Protein AF-B8AHZ8-F1 (afdb_monomer)

Mean predicted aligned error: 14.12 Å

Nearest PDB structures (foldseek):
  6a7k-assembly3_B  TM=8.124E-01  e=1.469E-02  Thermosynechococcus vestitus BP-1
  6a7k-assembly3_A  TM=7.805E-01  e=1.565E-02  Thermosynechococcus vestitus BP-1
  3c4s-assembly2_B  TM=8.711E-01  e=5.251E-02  Synechocystis sp. PCC 6803
  2jz2-assembly1_A  TM=8.393E-01  e=5.596E-02  Synechocystis sp. PCC 6803
  6th6-assembly1_BU  TM=7.493E-01  e=4.070E-02  Thermococcus kodakarensis KOD1

pLDDT: mean 76.16, std 13.43, range [39.31, 91.0]

Sequence (128 aa):
MKSLSVVGTLAMFLVGGGIVVHGIAPLHHAIEQFSSAQGSVVAAILPTLLNLVLGFIVGAIVVAAEAGMVFLVSDEVKPKKGGPRMIVTGYSSGMVECRWHDGYSIKREAFREDELQPGDGQHKRDKA

Foldseek 3Di:
DVVVVVVVVLVQLLVQLVVVQVVDVVSVVVLVVVLVVDDPVCSVVVVSVNSSVSSVVVVVVVCVVQCPFPQPWAWWKAFPVGDDIWTFRTDDDQKTWTWDDPPPDIDTDIDGPVRIDTDPVVVPPVPD

Organism: Oryza sativa subsp. indica (NCBI:txid39946)

Radius of gyration: 24.13 Å; Cα contacts (8 Å, |Δi|>4): 153; chains: 1; bounding box: 56×33×62 Å

Secondary structure (DSSP, 8-state):
-HHHHHHHHHHHHHHHHHHHHHH-HHHHHHHHHHHTTS-HHHHHHHHHHHHHHHHHHHHHHHHHHHT--------EEEETT----EEEEEEETTEEEEEEE-SSSEEEEEEEGGGEEE-GGGGGTTT-

Solvent-accessible surface area (backbone atoms only — not comparable to full-atom values): 7242 Å² total; per-residue (Å²): 118,68,66,62,54,54,51,51,55,52,49,53,24,30,56,52,10,44,53,56,45,68,74,34,68,74,55,48,54,58,51,49,60,63,33,71,78,48,58,75,70,54,44,66,47,50,60,56,54,49,20,27,53,52,14,42,53,52,50,51,50,51,46,56,64,72,52,59,59,57,88,75,57,79,48,48,30,27,45,71,88,66,61,73,70,24,36,36,70,34,55,54,96,68,33,32,33,28,37,34,71,81,86,87,50,80,46,77,50,75,41,49,55,87,52,46,38,82,37,86,73,64,77,65,69,84,74,115

InterPro domains:
  IPR008526 Inner membrane protein YedI [PF05661] (1-64)
  IPR008526 Inner membrane protein YedI [PTHR30503] (1-68)
  IPR019226 Protein of unknown function DUF2158 [PF09926] (75-116)

Structure (mmCIF, N/CA/C/O backbone):
data_AF-B8AHZ8-F1
#
_entry.id   AF-B8AHZ8-F1
#
loop_
_atom_site.group_PDB
_atom_site.id
_atom_site.type_symbol
_atom_site.label_atom_id
_atom_site.label_alt_id
_atom_site.label_comp_id
_atom_site.label_asym_id
_atom_site.label_entity_id
_atom_site.label_seq_id
_atom_site.pdbx_PDB_ins_code
_atom_site.Cartn_x
_atom_site.Cartn_y
_atom_site.Cartn_z
_atom_site.occupancy
_atom_site.B_iso_or_equiv
_atom_site.auth_seq_id
_atom_site.auth_comp_id
_atom_site.auth_asym_id
_atom_site.auth_atom_id
_atom_site.pdbx_PDB_model_num
ATOM 1 N N . MET A 1 1 ? 18.468 12.236 6.003 1.00 58.78 1 MET A N 1
ATOM 2 C CA . MET A 1 1 ? 17.648 11.103 6.498 1.00 58.78 1 MET A CA 1
ATOM 3 C C . MET A 1 1 ? 16.462 10.770 5.587 1.00 58.78 1 MET A C 1
ATOM 5 O O . MET A 1 1 ? 16.213 9.597 5.365 1.00 58.78 1 MET A O 1
ATOM 9 N N . LYS A 1 2 ? 15.757 11.757 5.011 1.00 77.56 2 LYS A N 1
ATOM 10 C CA . LYS A 1 2 ? 14.555 11.535 4.176 1.00 77.56 2 LYS A CA 1
ATOM 11 C C . LYS A 1 2 ? 14.827 10.769 2.869 1.00 77.56 2 LYS A C 1
ATOM 13 O O . LYS A 1 2 ? 14.070 9.879 2.510 1.00 77.56 2 LYS A O 1
ATOM 18 N N . SER A 1 3 ? 15.936 11.069 2.195 1.00 86.12 3 SER A N 1
ATOM 19 C CA . SER A 1 3 ? 16.319 10.448 0.920 1.00 86.12 3 SER A CA 1
ATOM 20 C C . SER A 1 3 ? 16.559 8.940 1.031 1.00 86.12 3 SER A C 1
ATOM 22 O O . SER A 1 3 ? 16.122 8.196 0.161 1.00 86.12 3 SER A O 1
ATOM 24 N N . LEU A 1 4 ? 17.171 8.471 2.123 1.00 88.56 4 LEU A N 1
ATOM 25 C CA . LEU A 1 4 ? 17.418 7.040 2.328 1.00 88.56 4 LEU A CA 1
ATOM 26 C C . LEU A 1 4 ? 16.113 6.252 2.532 1.00 88.56 4 LEU A C 1
ATOM 28 O O . LEU A 1 4 ? 15.990 5.132 2.048 1.00 88.56 4 LEU A O 1
ATOM 32 N N . SER A 1 5 ? 15.119 6.862 3.187 1.00 87.81 5 SER A N 1
ATOM 33 C CA . SER A 1 5 ? 13.790 6.265 3.355 1.00 87.81 5 SER A CA 1
ATOM 34 C C . SER A 1 5 ? 13.052 6.140 2.020 1.00 87.81 5 SER A C 1
ATOM 36 O O . SER A 1 5 ? 12.511 5.079 1.734 1.00 87.81 5 SER A O 1
ATOM 38 N N . VAL A 1 6 ? 13.095 7.174 1.170 1.00 89.00 6 VAL A N 1
ATOM 39 C CA . VAL A 1 6 ? 12.470 7.130 -0.165 1.00 89.00 6 VAL A CA 1
ATOM 40 C C . VAL A 1 6 ? 13.121 6.064 -1.048 1.00 89.00 6 VAL A C 1
ATOM 42 O O . VAL A 1 6 ? 12.419 5.286 -1.687 1.00 89.00 6 VAL A O 1
ATOM 45 N N . VAL A 1 7 ? 14.455 5.982 -1.050 1.00 91.00 7 VAL A N 1
ATOM 46 C CA . VAL A 1 7 ? 15.187 4.959 -1.814 1.00 91.00 7 VAL A CA 1
ATOM 47 C C . VAL A 1 7 ? 14.851 3.550 -1.318 1.00 91.00 7 VAL A C 1
ATOM 49 O O . VAL A 1 7 ? 14.616 2.666 -2.137 1.00 91.00 7 VAL A O 1
ATOM 52 N N . GLY A 1 8 ? 14.758 3.345 0.000 1.00 88.62 8 GLY A N 1
ATOM 53 C CA . GLY A 1 8 ? 14.341 2.065 0.579 1.00 88.62 8 GLY A CA 1
ATOM 54 C C . GLY A 1 8 ? 12.936 1.644 0.139 1.00 88.62 8 GLY A C 1
ATOM 55 O O . GLY A 1 8 ? 12.731 0.495 -0.247 1.00 88.62 8 GLY A O 1
ATOM 56 N N . THR A 1 9 ? 11.987 2.583 0.108 1.00 88.50 9 THR A N 1
ATOM 57 C CA . THR A 1 9 ? 10.625 2.325 -0.378 1.00 88.50 9 THR A CA 1
ATOM 58 C C . THR A 1 9 ? 10.612 1.945 -1.861 1.00 88.50 9 THR A C 1
ATOM 60 O O . THR A 1 9 ? 9.975 0.963 -2.236 1.00 88.50 9 THR A O 1
ATOM 63 N N . LEU A 1 10 ? 11.352 2.667 -2.710 1.00 88.06 10 LEU A N 1
ATOM 64 C CA . LEU A 1 10 ? 11.458 2.342 -4.139 1.00 88.06 10 LEU A CA 1
ATOM 65 C C . LEU A 1 10 ? 12.092 0.963 -4.372 1.00 88.06 10 LEU A C 1
ATOM 67 O O . LEU A 1 10 ? 11.636 0.215 -5.235 1.00 88.06 10 LEU A O 1
ATOM 71 N N . ALA A 1 11 ? 13.104 0.601 -3.578 1.00 89.12 11 ALA A N 1
ATOM 72 C CA . ALA A 1 11 ? 13.752 -0.704 -3.660 1.00 89.12 11 ALA A CA 1
ATOM 73 C C . ALA A 1 11 ? 12.789 -1.855 -3.323 1.00 89.12 11 ALA A C 1
ATOM 75 O O . ALA A 1 11 ? 12.787 -2.864 -4.024 1.00 89.12 11 ALA A O 1
ATOM 76 N N . MET A 1 12 ? 11.929 -1.696 -2.309 1.00 90.25 12 MET A N 1
ATOM 77 C CA . MET A 1 12 ? 10.909 -2.696 -1.959 1.00 90.25 12 MET A CA 1
ATOM 78 C C . MET A 1 12 ? 9.934 -2.953 -3.121 1.00 90.25 12 MET A C 1
ATOM 80 O O . MET A 1 12 ? 9.659 -4.110 -3.440 1.00 90.25 12 MET A O 1
ATOM 84 N N . PHE A 1 13 ? 9.465 -1.900 -3.803 1.00 88.88 13 PHE A N 1
ATOM 85 C CA . PHE A 1 13 ? 8.582 -2.042 -4.971 1.00 88.88 13 PHE A CA 1
ATOM 86 C C . PHE A 1 13 ? 9.285 -2.670 -6.174 1.00 88.88 13 PHE A C 1
ATOM 88 O O . PHE A 1 13 ? 8.688 -3.491 -6.865 1.00 88.88 13 PHE A O 1
ATOM 95 N N . LEU A 1 14 ? 10.554 -2.330 -6.411 1.00 87.94 14 LEU A N 1
ATOM 96 C CA . LEU A 1 14 ? 11.339 -2.906 -7.504 1.00 87.94 14 LEU A CA 1
ATOM 97 C C . LEU A 1 14 ? 11.598 -4.406 -7.292 1.00 87.94 14 LEU A C 1
ATOM 99 O O . LEU A 1 14 ? 11.432 -5.190 -8.226 1.00 87.94 14 LEU A O 1
ATOM 103 N N . VAL A 1 15 ? 11.943 -4.817 -6.066 1.00 88.00 15 VAL A N 1
ATOM 104 C CA . VAL A 1 15 ? 12.133 -6.234 -5.704 1.00 88.00 15 VAL A CA 1
ATOM 105 C C . VAL A 1 15 ? 10.810 -7.001 -5.790 1.00 88.00 15 VAL A C 1
ATOM 107 O O . VAL A 1 15 ? 10.760 -8.056 -6.418 1.00 88.00 15 VAL A O 1
ATOM 110 N N . GLY A 1 16 ? 9.725 -6.456 -5.227 1.00 85.19 16 GLY A N 1
ATOM 111 C CA . GLY A 1 16 ? 8.396 -7.072 -5.295 1.00 85.19 16 GLY A CA 1
ATOM 112 C C . GLY A 1 16 ? 7.866 -7.198 -6.727 1.00 85.19 16 GLY A C 1
ATOM 113 O O . GLY A 1 16 ? 7.376 -8.255 -7.118 1.00 85.19 16 GLY A O 1
ATOM 114 N N . GLY A 1 17 ? 8.026 -6.154 -7.544 1.00 84.00 17 GLY A N 1
ATOM 115 C CA . GLY A 1 17 ? 7.627 -6.161 -8.950 1.00 84.00 17 GLY A CA 1
ATOM 116 C C . GLY A 1 17 ? 8.410 -7.164 -9.794 1.00 84.00 17 GLY A C 1
ATOM 117 O O . GLY A 1 17 ? 7.816 -7.863 -10.611 1.00 84.00 17 GLY A O 1
ATOM 118 N N . GLY A 1 18 ? 9.715 -7.318 -9.541 1.00 82.25 18 GLY A N 1
ATOM 119 C CA . GLY A 1 18 ? 10.532 -8.347 -10.187 1.00 82.25 18 GLY A CA 1
ATOM 120 C C . GLY A 1 18 ? 10.021 -9.767 -9.923 1.00 82.25 18 GLY A C 1
ATOM 121 O O . GLY A 1 18 ? 9.968 -10.570 -10.853 1.00 82.25 18 GLY A O 1
ATOM 122 N N . ILE A 1 19 ? 9.580 -10.059 -8.693 1.00 84.44 19 ILE A N 1
ATOM 123 C CA . ILE A 1 19 ? 8.992 -11.359 -8.325 1.00 84.44 19 ILE A CA 1
ATOM 124 C C . ILE A 1 19 ? 7.686 -11.606 -9.093 1.00 84.44 19 ILE A C 1
ATOM 126 O O . ILE A 1 19 ? 7.501 -12.683 -9.659 1.00 84.44 19 ILE A O 1
ATOM 130 N N . VAL A 1 20 ? 6.798 -10.608 -9.157 1.00 82.88 20 VAL A N 1
ATOM 131 C CA . VAL A 1 20 ? 5.507 -10.721 -9.862 1.00 82.88 20 VAL A CA 1
ATOM 132 C C . VAL A 1 20 ? 5.705 -10.955 -11.360 1.00 82.88 20 VAL A C 1
ATOM 134 O O . VAL A 1 20 ? 5.076 -11.842 -11.932 1.00 82.88 20 VAL A O 1
ATOM 137 N N . VAL A 1 21 ? 6.598 -10.192 -11.995 1.00 78.69 21 VAL A N 1
ATOM 138 C CA . VAL A 1 21 ? 6.857 -10.298 -13.438 1.00 78.69 21 VAL A CA 1
ATOM 139 C C . VAL A 1 21 ? 7.496 -11.643 -13.797 1.00 78.69 21 VAL A C 1
ATOM 141 O O . VAL A 1 21 ? 7.090 -12.254 -14.782 1.00 78.69 21 VAL A O 1
ATOM 144 N N . HIS A 1 22 ? 8.428 -12.156 -12.984 1.00 73.50 22 HIS A N 1
ATOM 145 C CA . HIS A 1 22 ? 9.019 -13.486 -13.207 1.00 73.50 22 HIS A CA 1
ATOM 146 C C . HIS A 1 22 ? 8.030 -14.632 -12.960 1.00 73.50 22 HIS A C 1
ATOM 148 O O . HIS A 1 22 ? 8.119 -15.666 -13.618 1.00 73.50 22 HIS A O 1
ATOM 154 N N . GLY A 1 23 ? 7.072 -14.464 -12.044 1.00 72.62 23 GLY A N 1
ATOM 155 C CA . GLY A 1 23 ? 6.024 -15.456 -11.795 1.00 72.62 23 GLY A CA 1
ATOM 156 C C . GLY A 1 23 ? 5.036 -15.628 -12.957 1.00 72.62 23 GLY A C 1
ATOM 157 O O . GLY A 1 23 ? 4.316 -16.624 -12.999 1.00 72.62 23 GLY A O 1
ATOM 158 N N . ILE A 1 24 ? 5.000 -14.687 -13.911 1.00 69.81 24 ILE A N 1
ATOM 159 C CA . ILE A 1 24 ? 4.054 -14.662 -15.033 1.00 69.81 24 ILE A CA 1
ATOM 160 C C . ILE A 1 24 ? 4.833 -14.747 -16.358 1.00 69.81 24 ILE A C 1
ATOM 162 O O . ILE A 1 24 ? 5.164 -13.736 -16.975 1.00 69.81 24 ILE A O 1
ATOM 166 N N . ALA A 1 25 ? 5.091 -15.972 -16.832 1.00 61.19 25 ALA A N 1
ATOM 167 C CA . ALA A 1 25 ? 5.861 -16.246 -18.057 1.00 61.19 25 ALA A CA 1
ATOM 168 C C . ALA A 1 25 ? 5.429 -15.450 -19.322 1.00 61.19 25 ALA A C 1
ATOM 170 O O . ALA A 1 25 ? 6.307 -15.003 -20.062 1.00 61.19 25 ALA A O 1
ATOM 171 N N . PRO A 1 26 ? 4.128 -15.184 -19.580 1.00 62.78 26 PRO A N 1
ATOM 172 C CA . PRO A 1 26 ? 3.711 -14.342 -20.708 1.00 62.78 26 PRO A CA 1
ATOM 173 C C . PRO A 1 26 ? 4.183 -12.880 -20.617 1.00 62.78 26 PRO A C 1
ATOM 175 O O . PRO A 1 26 ? 4.420 -12.248 -21.646 1.00 62.78 26 PRO A O 1
ATOM 178 N N . LEU A 1 27 ? 4.329 -12.334 -19.402 1.00 59.47 27 LEU A N 1
ATOM 179 C CA . LEU A 1 27 ? 4.749 -10.944 -19.189 1.00 59.47 27 LEU A CA 1
ATOM 180 C C . LEU A 1 27 ? 6.228 -10.749 -19.542 1.00 59.47 27 LEU A C 1
ATOM 182 O O . LEU A 1 27 ? 6.593 -9.737 -20.137 1.00 59.47 27 LEU A O 1
ATOM 186 N N . HIS A 1 28 ? 7.062 -11.737 -19.213 1.00 59.50 28 HIS A N 1
ATOM 187 C CA . HIS A 1 28 ? 8.498 -11.704 -19.483 1.00 59.50 28 HIS A CA 1
ATOM 188 C C . HIS A 1 28 ? 8.792 -11.608 -20.987 1.00 59.50 28 HIS A C 1
ATOM 190 O O . HIS A 1 28 ? 9.568 -10.756 -21.414 1.00 59.50 28 HIS A O 1
ATOM 196 N N . HIS A 1 29 ? 8.096 -12.403 -21.807 1.00 64.62 29 HIS A N 1
ATOM 197 C CA . HIS A 1 29 ? 8.276 -12.375 -23.260 1.00 64.62 29 HIS A CA 1
ATOM 198 C C . HIS A 1 29 ? 7.737 -11.101 -23.924 1.00 64.62 29 HIS A C 1
ATOM 200 O O . HIS A 1 29 ? 8.343 -10.619 -24.880 1.00 64.62 29 HIS A O 1
ATOM 206 N N . ALA A 1 30 ? 6.650 -10.511 -23.414 1.00 64.19 30 ALA A N 1
ATOM 207 C CA . ALA A 1 30 ? 6.154 -9.228 -23.919 1.00 64.19 30 ALA A CA 1
ATOM 208 C C . ALA A 1 30 ? 7.159 -8.086 -23.668 1.00 64.19 30 ALA A C 1
ATOM 210 O O . ALA A 1 30 ? 7.372 -7.241 -24.538 1.00 64.19 30 ALA A O 1
ATOM 211 N N . ILE A 1 31 ? 7.816 -8.090 -22.503 1.00 60.84 31 ILE A N 1
ATOM 212 C CA . ILE A 1 31 ? 8.835 -7.097 -22.138 1.00 60.84 31 ILE A CA 1
ATOM 213 C C . ILE A 1 31 ? 10.132 -7.323 -22.930 1.00 60.84 31 ILE A C 1
ATOM 215 O O . ILE A 1 31 ? 10.704 -6.357 -23.435 1.00 60.84 31 ILE A O 1
ATOM 219 N N . GLU A 1 32 ? 10.569 -8.574 -23.113 1.00 62.72 32 GLU A N 1
ATOM 220 C CA . GLU A 1 32 ? 11.731 -8.916 -23.950 1.00 62.72 32 GLU A CA 1
ATOM 221 C C . GLU A 1 32 ? 11.550 -8.482 -25.409 1.00 62.72 32 GLU A C 1
ATOM 223 O O . GLU A 1 32 ? 12.447 -7.859 -25.979 1.00 62.72 32 GLU A O 1
ATOM 228 N N . GLN A 1 33 ? 10.386 -8.748 -26.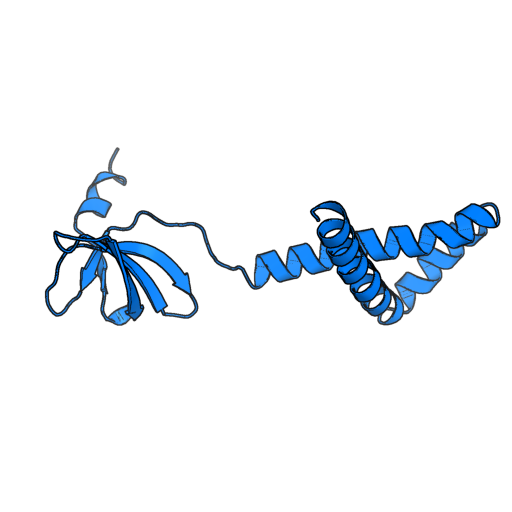014 1.00 65.06 33 GLN A N 1
ATOM 229 C CA . GLN A 1 33 ? 10.122 -8.355 -27.401 1.00 65.06 33 GLN A CA 1
ATOM 230 C C . GLN A 1 33 ? 10.122 -6.832 -27.570 1.00 65.06 33 GLN A C 1
ATOM 232 O O . GLN A 1 33 ? 10.720 -6.323 -28.518 1.00 65.06 33 GLN A O 1
ATOM 237 N N . PHE A 1 34 ? 9.542 -6.093 -26.620 1.00 63.88 34 PHE A N 1
ATOM 238 C CA . PHE A 1 34 ? 9.532 -4.629 -26.651 1.00 63.88 34 PHE A CA 1
ATOM 239 C C . PHE A 1 34 ? 10.926 -4.028 -26.409 1.00 63.88 34 PHE A C 1
ATOM 241 O O . PHE A 1 34 ? 11.298 -3.041 -27.040 1.00 63.88 34 PHE A O 1
ATOM 248 N N . SER A 1 35 ? 11.720 -4.649 -25.533 1.00 56.47 35 SER A N 1
ATOM 249 C CA . SER A 1 35 ? 13.080 -4.222 -25.192 1.00 56.47 35 SER A CA 1
ATOM 250 C C . SER A 1 35 ? 14.097 -4.518 -26.299 1.00 56.47 35 SER A C 1
ATOM 252 O O . SER A 1 35 ? 15.060 -3.771 -26.462 1.00 56.47 35 SER A O 1
ATOM 254 N N . SER A 1 36 ? 13.897 -5.587 -27.076 1.00 57.34 36 SER A N 1
ATOM 255 C CA . SER A 1 36 ? 14.809 -5.982 -28.162 1.00 57.34 36 SER A CA 1
ATOM 256 C C . SER A 1 36 ? 14.832 -4.999 -29.345 1.00 57.34 36 SER A C 1
ATOM 258 O O . SER A 1 36 ? 15.779 -4.990 -30.128 1.00 57.34 36 SER A O 1
ATOM 260 N N . ALA A 1 37 ? 13.827 -4.122 -29.443 1.00 59.75 37 ALA A N 1
ATOM 261 C CA . ALA A 1 37 ? 13.733 -3.065 -30.448 1.00 59.75 37 ALA A CA 1
ATOM 262 C C . ALA A 1 37 ? 14.517 -1.780 -30.089 1.00 59.75 37 ALA A C 1
ATOM 264 O O . ALA A 1 37 ? 14.465 -0.804 -30.838 1.00 59.75 37 ALA A O 1
ATOM 265 N N . GLN A 1 38 ? 15.211 -1.734 -28.944 1.00 59.50 38 GLN A N 1
ATOM 266 C CA . GLN A 1 38 ? 15.848 -0.525 -28.402 1.00 59.50 38 GLN A CA 1
ATOM 267 C C . GLN A 1 38 ? 17.347 -0.723 -28.124 1.00 59.50 38 GLN A C 1
ATOM 269 O O . GLN A 1 38 ? 17.830 -1.840 -27.961 1.00 59.50 38 GLN A O 1
ATOM 274 N N . GLY A 1 39 ? 18.107 0.379 -28.082 1.00 64.88 39 GLY A N 1
ATOM 275 C CA . GLY A 1 39 ? 19.558 0.351 -27.855 1.00 64.88 39 GLY A CA 1
ATOM 276 C C . GLY A 1 39 ? 19.957 -0.291 -26.517 1.00 64.88 39 GLY A C 1
ATOM 277 O O . GLY A 1 39 ? 19.204 -0.244 -25.546 1.00 64.88 39 GLY A O 1
ATOM 278 N N . SER A 1 40 ? 21.171 -0.848 -26.452 1.00 69.69 40 SER A N 1
ATOM 279 C CA . SER A 1 40 ? 21.681 -1.684 -25.344 1.00 69.69 40 SER A CA 1
ATOM 280 C C . SER A 1 40 ? 21.498 -1.103 -23.935 1.00 69.69 40 SER A C 1
ATOM 282 O O . SER A 1 40 ? 21.210 -1.840 -22.996 1.00 69.69 40 SER A O 1
ATOM 284 N N . VAL A 1 41 ? 21.626 0.216 -23.777 1.00 70.19 41 VAL A N 1
ATOM 285 C CA . VAL A 1 41 ? 21.432 0.904 -22.488 1.00 70.19 41 VAL A CA 1
ATOM 286 C C . VAL A 1 41 ? 19.954 0.965 -22.096 1.00 70.19 41 VAL A C 1
ATOM 288 O O . VAL A 1 41 ? 19.606 0.748 -20.937 1.00 70.19 41 VAL A O 1
ATOM 291 N N . VAL A 1 42 ? 19.069 1.220 -23.061 1.00 72.44 42 VAL A N 1
ATOM 292 C CA . VAL A 1 42 ? 17.618 1.253 -22.833 1.00 72.44 42 VAL A CA 1
ATOM 293 C C . VAL A 1 42 ? 17.117 -0.148 -22.493 1.00 72.44 42 VAL A C 1
ATOM 295 O O . VAL A 1 42 ? 16.345 -0.295 -21.552 1.00 72.44 42 VAL A O 1
ATOM 298 N N . ALA A 1 43 ? 17.639 -1.178 -23.161 1.00 67.00 43 ALA A N 1
ATOM 299 C CA . ALA A 1 43 ? 17.292 -2.567 -22.880 1.00 67.00 43 ALA A CA 1
ATOM 300 C C . ALA A 1 43 ? 17.693 -3.038 -21.466 1.00 67.00 43 ALA A C 1
ATOM 302 O O . ALA A 1 43 ? 17.051 -3.922 -20.907 1.00 67.00 43 ALA A O 1
ATOM 303 N N . ALA A 1 44 ? 18.716 -2.433 -20.853 1.00 72.12 44 ALA A N 1
ATOM 304 C CA . ALA A 1 44 ? 19.119 -2.748 -19.479 1.00 72.12 44 ALA A CA 1
ATOM 305 C C . ALA A 1 44 ? 18.259 -2.033 -18.418 1.00 72.12 44 ALA A C 1
ATOM 307 O O . ALA A 1 44 ? 18.026 -2.562 -17.330 1.00 72.12 44 ALA A O 1
ATOM 308 N N . ILE A 1 45 ? 17.783 -0.820 -18.718 1.00 78.44 45 ILE A N 1
ATOM 309 C CA . ILE A 1 45 ? 17.078 0.041 -17.754 1.00 78.44 45 ILE A CA 1
ATOM 310 C C . ILE A 1 45 ? 15.559 -0.141 -17.844 1.00 78.44 45 ILE A C 1
ATOM 312 O O . ILE A 1 45 ? 14.866 -0.108 -16.828 1.00 78.44 45 ILE A O 1
ATOM 316 N N . LEU A 1 46 ? 15.022 -0.376 -19.039 1.00 80.31 46 LEU A N 1
ATOM 317 C CA . LEU A 1 46 ? 13.584 -0.504 -19.250 1.00 80.31 46 LEU A CA 1
ATOM 318 C C . LEU A 1 46 ? 12.932 -1.607 -18.389 1.00 80.31 46 LEU A C 1
ATOM 320 O O . LEU A 1 46 ? 11.904 -1.318 -17.772 1.00 80.31 46 LEU A O 1
ATOM 324 N N . PRO A 1 47 ? 13.512 -2.816 -18.240 1.00 76.62 47 PRO A N 1
ATOM 325 C CA . PRO A 1 47 ? 12.907 -3.867 -17.422 1.00 76.62 47 PRO A CA 1
ATOM 326 C C . PRO A 1 47 ? 12.839 -3.485 -15.941 1.00 76.62 47 PRO A C 1
ATOM 328 O O . PRO A 1 47 ? 11.854 -3.773 -15.269 1.00 76.62 47 PRO A O 1
ATOM 331 N N . THR A 1 48 ? 13.859 -2.793 -15.420 1.00 82.38 48 THR A N 1
ATOM 332 C CA . THR A 1 48 ? 13.891 -2.381 -14.006 1.00 82.38 48 THR A CA 1
ATOM 333 C C . THR A 1 48 ? 12.855 -1.303 -13.700 1.00 82.38 48 THR A C 1
ATOM 335 O O . THR A 1 48 ? 12.184 -1.381 -12.670 1.00 82.38 48 THR A O 1
ATOM 338 N N . LEU A 1 49 ? 12.657 -0.348 -14.613 1.00 83.88 49 LEU A N 1
ATOM 339 C CA . LEU A 1 49 ? 11.595 0.654 -14.498 1.00 83.88 49 LEU A CA 1
ATOM 340 C C . LEU A 1 49 ? 10.201 0.029 -14.601 1.00 83.88 49 LEU A C 1
ATOM 342 O O . LEU A 1 49 ? 9.331 0.355 -13.797 1.00 83.88 49 LEU A O 1
ATOM 346 N N . LEU A 1 50 ? 9.990 -0.892 -15.544 1.00 81.62 50 LEU A N 1
ATOM 347 C CA . LEU A 1 50 ? 8.713 -1.595 -15.689 1.00 81.62 50 LEU A CA 1
ATOM 348 C C . LEU A 1 50 ? 8.384 -2.428 -14.448 1.00 81.62 50 LEU A C 1
ATOM 35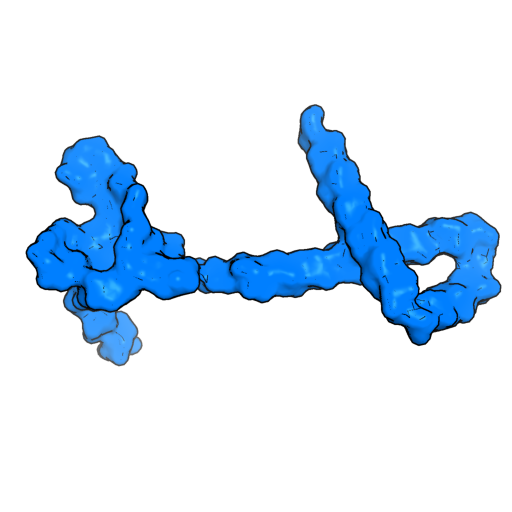0 O O . LEU A 1 50 ? 7.266 -2.336 -13.945 1.00 81.62 50 LEU A O 1
ATOM 354 N N . ASN A 1 51 ? 9.362 -3.158 -13.902 1.00 83.94 51 ASN A N 1
ATOM 355 C CA . ASN A 1 51 ? 9.209 -3.896 -12.647 1.00 83.94 51 ASN A CA 1
ATOM 356 C C . ASN A 1 51 ? 8.837 -2.965 -11.491 1.00 83.94 51 ASN A C 1
ATOM 358 O O . ASN A 1 51 ? 7.949 -3.289 -10.711 1.00 83.94 51 ASN A O 1
ATOM 362 N N . LEU A 1 52 ? 9.463 -1.791 -11.392 1.00 87.19 52 LEU A N 1
ATOM 363 C CA . LEU A 1 52 ? 9.133 -0.809 -10.360 1.00 87.19 52 LEU A CA 1
ATOM 364 C C . LEU A 1 52 ? 7.698 -0.288 -10.498 1.00 87.19 52 LEU A C 1
ATOM 366 O O . LEU A 1 52 ? 6.988 -0.207 -9.498 1.00 87.19 52 LEU A O 1
ATOM 370 N N . VAL A 1 53 ? 7.252 0.034 -11.715 1.00 88.44 53 VAL A N 1
ATOM 371 C CA . VAL A 1 53 ? 5.886 0.523 -11.967 1.00 88.44 53 VAL A CA 1
ATOM 372 C C . VAL A 1 53 ? 4.851 -0.567 -11.689 1.00 88.44 53 VAL A C 1
ATOM 374 O O . VAL A 1 53 ? 3.891 -0.318 -10.963 1.00 88.44 53 VAL A O 1
ATOM 377 N N . LEU A 1 54 ? 5.054 -1.785 -12.200 1.00 85.62 54 LEU A N 1
ATOM 378 C CA . LEU A 1 54 ? 4.174 -2.924 -11.922 1.00 85.62 54 LEU A CA 1
ATOM 379 C C . LEU A 1 54 ? 4.136 -3.255 -10.430 1.00 85.62 54 LEU A C 1
ATOM 381 O O . LEU A 1 54 ? 3.054 -3.399 -9.865 1.00 85.62 54 LEU A O 1
ATOM 385 N N . GLY A 1 55 ? 5.299 -3.329 -9.781 1.00 86.12 55 GLY A N 1
ATOM 386 C CA . GLY A 1 55 ? 5.409 -3.572 -8.346 1.00 86.12 55 GLY A CA 1
ATOM 387 C C . GLY A 1 55 ? 4.699 -2.501 -7.522 1.00 86.12 55 GLY A C 1
ATOM 388 O O . GLY A 1 55 ? 4.005 -2.832 -6.564 1.00 86.12 55 GLY A O 1
ATOM 389 N N . PHE A 1 56 ? 4.800 -1.231 -7.924 1.00 90.19 56 PHE A N 1
ATOM 390 C CA . PHE A 1 56 ? 4.075 -0.132 -7.291 1.00 90.19 56 PHE A CA 1
ATOM 391 C C . PHE A 1 56 ? 2.559 -0.254 -7.463 1.00 90.19 56 PHE A C 1
ATOM 393 O O . PHE A 1 56 ? 1.832 -0.106 -6.486 1.00 90.19 56 PHE A O 1
ATOM 400 N N . ILE A 1 57 ? 2.073 -0.567 -8.668 1.00 89.69 57 ILE A N 1
ATOM 401 C CA . ILE A 1 57 ? 0.637 -0.752 -8.935 1.00 89.69 57 ILE A CA 1
ATOM 402 C C . ILE A 1 57 ? 0.086 -1.916 -8.108 1.00 89.69 57 ILE A C 1
ATOM 404 O O . ILE A 1 57 ? -0.912 -1.755 -7.411 1.00 89.69 57 ILE A O 1
ATOM 408 N N . VAL A 1 58 ? 0.753 -3.073 -8.139 1.00 87.75 58 VAL A N 1
ATOM 409 C CA . VAL A 1 58 ? 0.345 -4.255 -7.368 1.00 87.75 58 VAL A CA 1
ATOM 410 C C . VAL A 1 58 ? 0.376 -3.956 -5.872 1.00 87.75 58 VAL A C 1
ATOM 412 O O . VAL A 1 58 ? -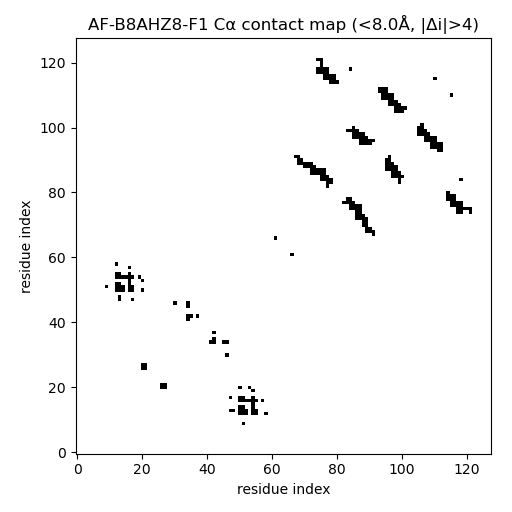0.595 -4.233 -5.175 1.00 87.75 58 VAL A O 1
ATOM 415 N N . GLY A 1 59 ? 1.449 -3.337 -5.378 1.00 84.94 59 GLY A N 1
ATOM 416 C CA . GLY A 1 59 ? 1.559 -2.956 -3.974 1.00 84.94 59 GLY A CA 1
ATOM 417 C C . GLY A 1 59 ? 0.487 -1.950 -3.549 1.00 84.94 59 GLY A C 1
ATOM 418 O O . GLY A 1 59 ? -0.088 -2.103 -2.477 1.00 84.94 59 GLY A O 1
ATOM 419 N N . ALA A 1 60 ? 0.152 -0.971 -4.393 1.00 85.75 60 ALA A N 1
ATOM 420 C CA . ALA A 1 60 ? -0.928 -0.023 -4.129 1.00 85.75 60 ALA A CA 1
ATOM 421 C C . ALA A 1 60 ? -2.301 -0.709 -4.083 1.00 85.75 60 ALA A C 1
ATOM 423 O O . ALA A 1 60 ? -3.104 -0.387 -3.213 1.00 85.75 60 ALA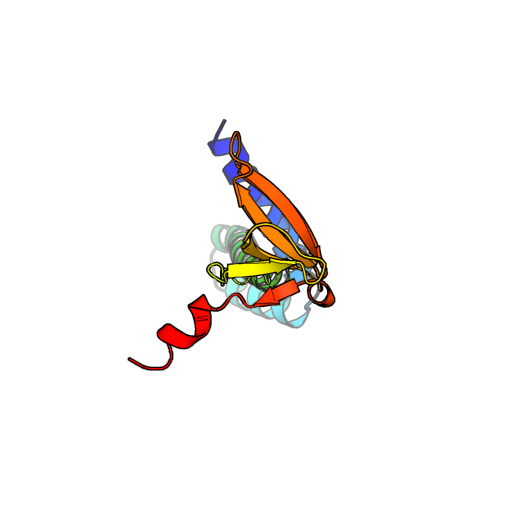 A O 1
ATOM 424 N N . I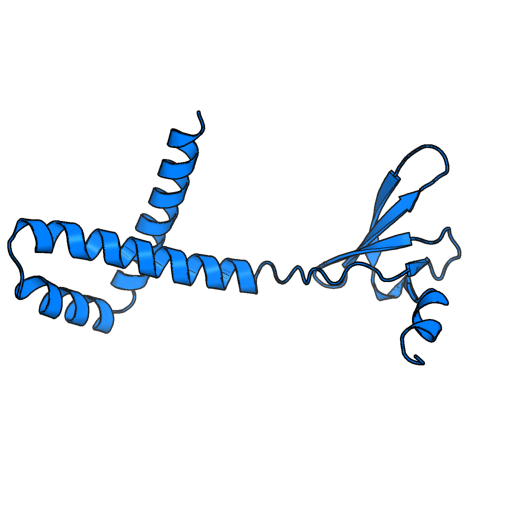LE A 1 61 ? -2.560 -1.674 -4.972 1.00 86.31 61 ILE A N 1
ATOM 425 C CA . ILE A 1 61 ? -3.800 -2.464 -4.967 1.00 86.31 61 ILE A CA 1
ATOM 426 C C . ILE A 1 61 ? -3.894 -3.313 -3.698 1.00 86.31 61 ILE A C 1
ATOM 428 O O . ILE A 1 61 ? -4.932 -3.302 -3.046 1.00 86.31 61 ILE A O 1
ATOM 432 N N . VAL A 1 62 ? -2.820 -4.015 -3.322 1.00 85.69 62 VAL A N 1
ATOM 433 C CA . VAL A 1 62 ? -2.783 -4.826 -2.094 1.00 85.69 62 VAL A CA 1
ATOM 434 C C . VAL A 1 62 ? -2.992 -3.948 -0.868 1.00 85.69 62 VAL A C 1
ATOM 436 O O . VAL A 1 62 ? -3.803 -4.288 -0.018 1.00 85.69 62 VAL A O 1
ATOM 439 N N . VAL A 1 63 ? -2.329 -2.791 -0.794 1.00 81.81 63 VAL A N 1
ATOM 440 C CA . VAL A 1 63 ? -2.553 -1.834 0.294 1.00 81.81 63 VAL A CA 1
ATOM 441 C C . VAL A 1 63 ? -3.987 -1.326 0.279 1.00 81.81 63 VAL A C 1
ATOM 443 O O . VAL A 1 63 ? -4.583 -1.273 1.335 1.00 81.81 63 VAL A O 1
ATOM 446 N N . ALA A 1 64 ? -4.578 -0.987 -0.864 1.00 78.25 64 ALA A N 1
ATOM 447 C CA . ALA A 1 64 ? -5.976 -0.557 -0.908 1.00 78.25 64 ALA A CA 1
ATOM 448 C C . ALA A 1 64 ? -6.958 -1.672 -0.496 1.00 78.25 64 ALA A C 1
ATOM 450 O O . ALA A 1 64 ? -7.985 -1.383 0.112 1.00 78.25 64 ALA A O 1
ATOM 451 N N . ALA A 1 65 ? -6.646 -2.932 -0.810 1.00 77.94 65 ALA A N 1
ATOM 452 C CA . ALA A 1 65 ? -7.460 -4.091 -0.454 1.00 77.94 65 ALA A CA 1
ATOM 453 C C . ALA A 1 65 ? -7.339 -4.460 1.037 1.00 77.94 65 ALA A C 1
ATOM 455 O O . ALA A 1 65 ? -8.352 -4.669 1.698 1.00 77.94 65 ALA A O 1
ATOM 456 N N . GLU A 1 66 ? -6.116 -4.512 1.571 1.00 66.38 66 GLU A N 1
ATOM 457 C CA . GLU A 1 66 ? -5.820 -4.834 2.977 1.00 66.38 66 GLU A CA 1
ATOM 458 C C . GLU A 1 66 ? -6.112 -3.656 3.904 1.00 66.38 66 GLU A C 1
ATOM 460 O O . GLU A 1 66 ? -6.740 -3.799 4.952 1.00 66.38 66 GLU A O 1
ATOM 465 N N . ALA A 1 67 ? -5.733 -2.447 3.493 1.00 62.75 67 ALA A N 1
ATOM 466 C CA . ALA A 1 67 ? -6.163 -1.215 4.132 1.00 62.75 67 ALA A CA 1
ATOM 467 C C . ALA A 1 67 ? -7.590 -0.863 3.706 1.00 62.75 67 ALA A C 1
ATOM 469 O O . ALA A 1 67 ? -7.882 0.312 3.497 1.00 62.75 67 ALA A O 1
ATOM 470 N N . GLY A 1 68 ? -8.507 -1.839 3.727 1.00 51.59 68 GLY A N 1
ATOM 471 C CA . GLY A 1 68 ? -9.9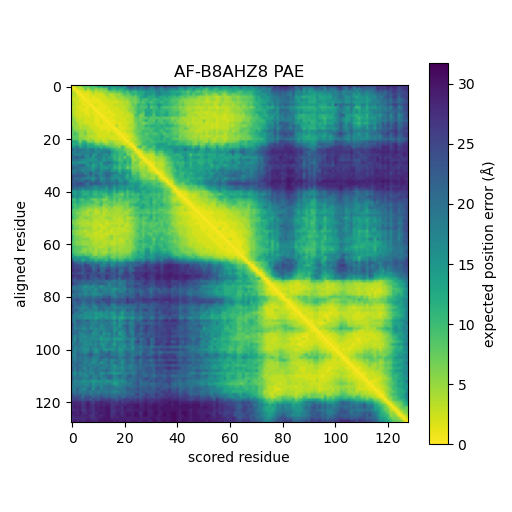61 -1.663 3.828 1.00 51.59 68 GLY A CA 1
ATOM 472 C C . GLY A 1 68 ? -10.405 -0.840 5.053 1.00 51.59 68 GLY A C 1
ATOM 473 O O . GLY A 1 68 ? -11.510 -0.989 5.561 1.00 51.59 68 GLY A O 1
ATOM 474 N N . MET A 1 69 ? -9.545 0.053 5.535 1.00 52.44 69 MET A N 1
ATOM 475 C CA . MET A 1 69 ? -9.792 1.181 6.399 1.00 52.44 69 MET A CA 1
ATOM 476 C C . MET A 1 69 ? -10.539 2.233 5.586 1.00 52.44 69 MET A C 1
ATOM 478 O O . MET A 1 69 ? -10.039 3.284 5.181 1.00 52.44 69 MET A O 1
ATOM 482 N N . VAL A 1 70 ? -11.790 1.883 5.331 1.00 49.94 70 VAL A N 1
ATOM 483 C CA . VAL A 1 70 ? -12.861 2.799 5.015 1.00 49.94 70 VAL A CA 1
ATOM 484 C C . VAL A 1 70 ? -12.780 3.946 6.030 1.00 49.94 70 VAL A C 1
ATOM 486 O O . VAL A 1 70 ? -13.107 3.790 7.204 1.00 49.94 70 VAL A O 1
ATOM 489 N N . PHE A 1 71 ? -12.312 5.108 5.576 1.00 44.88 71 PHE A N 1
ATOM 490 C CA . PHE A 1 71 ? -12.382 6.396 6.273 1.00 44.88 71 PHE A CA 1
ATOM 491 C C . PHE A 1 71 ? -13.856 6.868 6.387 1.00 44.88 71 PHE A C 1
ATOM 493 O O . PHE A 1 71 ? -14.179 8.013 6.087 1.00 44.88 71 PHE A O 1
ATOM 500 N N . LEU A 1 72 ? -14.791 6.000 6.789 1.00 51.34 72 LEU A N 1
ATOM 501 C CA . LEU A 1 72 ? -16.141 6.400 7.195 1.00 51.34 72 LEU A CA 1
ATOM 502 C C . LEU A 1 72 ? -16.133 6.539 8.712 1.00 51.34 72 LEU A C 1
ATOM 504 O O . LEU A 1 72 ? -16.373 5.601 9.463 1.00 51.34 72 LEU A O 1
ATOM 508 N N . VAL A 1 73 ? -15.754 7.735 9.145 1.00 53.47 73 VAL A N 1
ATOM 509 C CA . VAL A 1 73 ? -15.548 8.095 10.546 1.00 53.47 73 VAL A CA 1
ATOM 510 C C . VAL A 1 73 ? -16.326 9.369 10.817 1.00 53.47 73 VAL A C 1
ATOM 512 O O . VAL A 1 73 ? -15.842 10.472 10.567 1.00 53.47 73 VAL A O 1
ATOM 515 N N . SER A 1 74 ? -17.574 9.214 11.257 1.00 58.62 74 SER A N 1
ATOM 516 C CA . SER A 1 74 ? -18.365 10.217 11.997 1.00 58.62 74 SER A CA 1
ATOM 517 C C . SER A 1 74 ? -19.674 9.616 12.523 1.00 58.62 74 SER A C 1
ATOM 519 O O . SER A 1 74 ? -20.694 10.299 12.578 1.00 58.62 74 SER A O 1
ATOM 521 N N . ASP A 1 75 ? -19.657 8.343 12.915 1.00 68.69 75 ASP A N 1
ATOM 522 C CA . ASP A 1 75 ? -20.798 7.754 13.608 1.00 68.69 75 ASP A CA 1
ATOM 523 C C . ASP A 1 75 ? -20.612 7.908 15.113 1.00 68.69 75 ASP A C 1
ATOM 525 O O . ASP A 1 75 ? -19.594 7.509 15.683 1.00 68.69 75 ASP A O 1
ATOM 529 N N . GLU A 1 76 ? -21.596 8.532 15.760 1.00 78.81 76 GLU A N 1
ATOM 530 C CA . GLU A 1 76 ? -21.733 8.468 17.209 1.00 78.81 76 GLU A CA 1
ATOM 531 C C . GLU A 1 76 ? -22.275 7.088 17.573 1.00 78.81 76 GLU A C 1
ATOM 533 O O . GLU A 1 76 ? -23.337 6.684 17.103 1.00 78.81 76 GLU A O 1
ATOM 538 N N . VAL A 1 77 ? -21.580 6.386 18.457 1.00 83.06 77 VAL A N 1
ATOM 539 C CA . VAL A 1 77 ? -22.008 5.109 19.025 1.00 83.06 77 VAL A CA 1
ATOM 540 C C . VAL A 1 77 ? -22.028 5.196 20.545 1.00 83.06 77 VAL A C 1
ATOM 542 O O . VAL A 1 77 ? -21.310 5.983 21.169 1.00 83.06 77 VAL A O 1
ATOM 545 N N . LYS A 1 78 ? -22.882 4.388 21.168 1.00 85.38 78 LYS A N 1
ATOM 546 C CA . LYS A 1 78 ? -22.930 4.198 22.620 1.00 85.38 78 LYS A CA 1
ATOM 547 C C . LYS A 1 78 ? -22.745 2.714 22.944 1.00 85.38 78 LYS A C 1
ATOM 549 O O . LYS A 1 78 ? -23.222 1.878 22.179 1.00 85.38 78 LYS A O 1
ATOM 554 N N . PRO A 1 79 ? -22.132 2.357 24.081 1.00 84.81 79 PRO A N 1
ATOM 555 C CA . PRO A 1 79 ? -22.150 0.979 24.564 1.00 84.81 79 PRO A CA 1
ATOM 556 C C . PRO A 1 79 ? -23.573 0.561 24.960 1.00 84.81 79 PRO A C 1
ATOM 558 O O . PRO A 1 79 ? -24.258 1.303 25.669 1.00 84.81 79 PRO A O 1
ATOM 561 N N . LYS A 1 80 ? -24.007 -0.651 24.588 1.00 85.38 80 LYS A N 1
ATOM 562 C CA . LYS A 1 80 ? -25.316 -1.209 24.994 1.00 85.38 80 LYS A CA 1
ATOM 563 C C . LYS A 1 80 ? -25.463 -1.369 26.509 1.00 85.38 80 LYS A C 1
ATOM 565 O O . LYS A 1 80 ? -26.565 -1.274 27.038 1.00 85.38 80 LYS A O 1
ATOM 570 N N . LYS A 1 81 ? -24.350 -1.577 27.219 1.00 82.81 81 LYS A N 1
ATOM 571 C CA . LYS A 1 81 ? -24.306 -1.694 28.690 1.00 82.81 81 LYS A CA 1
ATOM 572 C C . LYS A 1 81 ? -24.408 -0.343 29.417 1.00 82.81 81 LYS A C 1
ATOM 574 O O . LYS A 1 81 ? -24.353 -0.315 30.641 1.00 82.81 81 LYS A O 1
ATOM 579 N N . GLY A 1 82 ? -24.580 0.755 28.678 1.00 77.62 82 GLY A N 1
ATOM 580 C CA . GLY A 1 82 ? -24.578 2.110 29.214 1.00 77.62 82 GLY A CA 1
ATOM 581 C C . GLY A 1 82 ? -23.157 2.651 29.350 1.00 77.62 82 GLY A C 1
ATOM 582 O O . GLY A 1 82 ? -22.286 2.029 29.948 1.00 77.62 82 GLY A O 1
ATOM 583 N N . GLY A 1 83 ? -22.917 3.823 28.770 1.00 82.19 83 GLY A N 1
ATOM 584 C CA . GLY A 1 83 ? -21.626 4.497 28.822 1.00 82.19 83 GLY A CA 1
ATOM 585 C C . GLY A 1 83 ? -21.644 5.818 28.052 1.00 82.19 83 GLY A C 1
ATOM 586 O O . GLY A 1 83 ? -22.638 6.126 27.380 1.00 82.19 83 GLY A O 1
ATOM 587 N N . PRO A 1 84 ? -20.580 6.627 28.173 1.00 83.75 84 PRO A N 1
ATOM 588 C CA . PRO A 1 84 ? -20.462 7.863 27.412 1.00 83.75 84 PRO A CA 1
ATOM 589 C C . PRO A 1 84 ? -20.505 7.641 25.892 1.00 83.75 84 PRO A C 1
ATOM 591 O O . PRO A 1 84 ? -20.250 6.551 25.379 1.00 83.75 84 PRO A O 1
ATOM 594 N N . ARG A 1 85 ? -20.880 8.698 25.165 1.00 84.56 85 ARG A N 1
ATOM 595 C CA . ARG A 1 85 ? -20.939 8.693 23.698 1.00 84.56 85 ARG A CA 1
ATOM 596 C C . ARG A 1 85 ? -19.532 8.663 23.122 1.00 84.56 85 ARG A C 1
ATOM 598 O O . ARG A 1 85 ? -18.662 9.394 23.593 1.00 84.56 85 ARG A O 1
ATOM 605 N N . MET A 1 86 ? -19.335 7.855 22.092 1.00 87.69 86 MET A N 1
ATOM 606 C CA . MET A 1 86 ? -18.045 7.672 21.443 1.00 87.69 86 MET A CA 1
ATOM 607 C C . MET A 1 86 ? -18.178 7.917 19.947 1.00 87.69 86 MET A C 1
ATOM 609 O O . MET A 1 86 ? -19.224 7.652 19.365 1.00 87.69 86 MET A O 1
ATOM 613 N N . ILE A 1 87 ? -17.121 8.432 19.331 1.00 87.62 87 ILE A N 1
ATOM 614 C CA . ILE A 1 87 ? -17.046 8.637 17.886 1.00 87.62 87 ILE A CA 1
ATOM 615 C C . ILE A 1 87 ? -16.269 7.469 17.300 1.00 87.62 87 ILE A C 1
ATOM 617 O O . ILE A 1 87 ? -15.144 7.191 17.728 1.00 87.62 87 ILE A O 1
ATOM 621 N N . VAL A 1 88 ? -16.853 6.802 16.313 1.00 85.69 88 VAL A N 1
ATOM 622 C CA . VAL A 1 88 ? -16.170 5.738 15.585 1.00 85.69 88 VAL A CA 1
ATOM 623 C C . VAL A 1 88 ? -15.090 6.341 14.705 1.00 85.69 88 VAL A C 1
ATOM 625 O O . VAL A 1 88 ? -15.379 7.169 13.850 1.00 85.69 88 VAL A O 1
ATOM 628 N N . THR A 1 89 ? -13.851 5.909 14.925 1.00 83.69 89 THR A N 1
ATOM 629 C CA . THR A 1 89 ? -12.638 6.322 14.207 1.00 83.69 89 THR A CA 1
ATOM 630 C C . THR A 1 89 ? -12.057 5.259 13.281 1.00 83.69 89 THR A C 1
ATOM 632 O O . THR A 1 89 ? -11.115 5.556 12.552 1.00 83.69 89 THR A O 1
ATOM 635 N N . GLY A 1 90 ? -12.624 4.056 13.268 1.00 79.38 90 GLY A N 1
ATOM 636 C CA . GLY A 1 90 ? -12.270 3.023 12.306 1.00 79.38 90 GLY A CA 1
ATOM 637 C C . GLY A 1 90 ? -13.051 1.737 12.540 1.00 79.38 90 GLY A C 1
ATOM 638 O O . GLY A 1 90 ? -13.445 1.445 13.667 1.00 79.38 90 GLY A O 1
ATOM 639 N N . TYR A 1 91 ? -13.241 0.970 11.472 1.00 79.56 91 TYR A N 1
ATOM 640 C CA . TYR A 1 91 ? -13.768 -0.391 11.509 1.00 79.56 91 TYR A CA 1
ATOM 641 C C . TYR A 1 91 ? -12.672 -1.345 11.036 1.00 79.56 91 TYR A C 1
ATOM 643 O O . TYR A 1 91 ? -12.003 -1.080 10.038 1.00 79.56 91 TYR A O 1
ATOM 651 N N . SER A 1 92 ? -12.467 -2.442 11.757 1.00 75.38 92 SER A N 1
ATOM 652 C CA . SER A 1 92 ? -11.492 -3.471 11.407 1.00 75.38 92 SER A CA 1
ATOM 653 C C . SER A 1 92 ? -11.986 -4.836 11.865 1.00 75.38 92 SER A C 1
ATOM 655 O O . SER A 1 92 ? -12.047 -5.105 13.060 1.00 75.38 92 SER A O 1
ATOM 657 N N . SER A 1 93 ? -12.344 -5.703 10.912 1.00 73.94 93 SER A N 1
ATOM 658 C CA . SER A 1 93 ? -12.653 -7.123 11.154 1.00 73.94 93 SER A CA 1
ATOM 659 C C . SER A 1 93 ? -13.605 -7.378 12.346 1.00 73.94 93 SER A C 1
ATOM 661 O O . SER A 1 93 ? -13.303 -8.148 13.257 1.00 73.94 93 SER A O 1
ATOM 663 N N . GLY A 1 94 ? -14.748 -6.679 12.384 1.00 77.81 94 GLY A N 1
ATOM 664 C CA . GLY A 1 94 ? -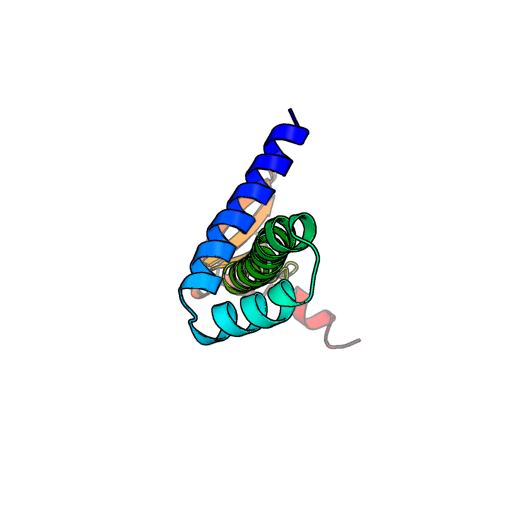15.748 -6.792 13.462 1.00 77.81 94 GLY A CA 1
ATOM 665 C C . GLY A 1 94 ? -15.415 -6.035 14.759 1.00 77.81 94 GLY A C 1
ATOM 666 O O . GLY A 1 94 ? -16.169 -6.114 15.732 1.00 77.81 94 GLY A O 1
ATOM 667 N N . MET A 1 95 ? -14.305 -5.295 14.780 1.00 82.81 95 MET A N 1
ATOM 668 C CA . MET A 1 95 ? -13.924 -4.367 15.845 1.00 82.81 95 MET A CA 1
ATOM 669 C C . MET A 1 95 ? -14.103 -2.921 15.379 1.00 82.81 95 MET A C 1
ATOM 671 O O . MET A 1 95 ? -13.761 -2.560 14.253 1.00 82.81 95 MET A O 1
ATOM 675 N N . VAL A 1 96 ? -14.587 -2.078 16.279 1.00 86.19 96 VAL A N 1
ATOM 676 C CA . VAL A 1 96 ? -14.876 -0.664 16.066 1.00 86.19 96 VAL A CA 1
ATOM 677 C C . VAL A 1 96 ? -13.973 0.156 16.974 1.00 86.19 96 VAL A C 1
ATOM 679 O O . VAL A 1 96 ? -14.104 0.138 18.200 1.00 86.19 96 VAL A O 1
ATOM 682 N N . GLU A 1 97 ? -13.038 0.888 16.380 1.00 86.38 97 GLU A N 1
ATOM 683 C CA . GLU A 1 97 ? -12.135 1.764 17.112 1.00 86.38 97 GLU A CA 1
ATOM 684 C C . GLU A 1 97 ? -12.852 3.065 17.457 1.00 86.38 97 GLU A C 1
ATOM 686 O O . GLU A 1 97 ? -13.139 3.892 16.594 1.00 86.38 97 GLU A O 1
ATOM 691 N N . CYS A 1 98 ? -13.122 3.268 18.737 1.00 87.75 98 CYS A N 1
ATOM 692 C CA . CYS A 1 98 ? -13.861 4.401 19.255 1.00 87.75 98 CYS A CA 1
ATOM 693 C C . CYS A 1 98 ? -12.919 5.403 19.930 1.00 87.75 98 CYS A C 1
ATOM 695 O O . CYS A 1 98 ? -11.975 5.035 20.635 1.00 87.75 98 CYS A O 1
ATOM 697 N N . ARG A 1 99 ? -13.194 6.698 19.753 1.00 88.44 99 ARG A N 1
ATOM 698 C CA . ARG A 1 99 ? -12.599 7.766 20.561 1.00 88.44 99 ARG A CA 1
ATOM 699 C C . ARG A 1 99 ? -13.665 8.523 21.328 1.00 88.44 99 ARG A C 1
ATOM 701 O O . ARG A 1 99 ? -14.722 8.850 20.795 1.00 88.44 99 ARG A O 1
ATOM 708 N N . TRP A 1 100 ? -13.349 8.853 22.570 1.00 89.12 100 TRP A N 1
ATOM 709 C CA . TRP A 1 100 ? -14.228 9.616 23.448 1.00 89.12 100 TRP A CA 1
ATOM 710 C C . TRP A 1 100 ? -13.428 10.414 24.468 1.00 89.12 100 TRP A C 1
ATOM 712 O O . TRP A 1 100 ? -12.244 10.156 24.690 1.00 89.12 100 TRP A O 1
ATOM 722 N N . HIS A 1 101 ? -14.071 11.417 25.054 1.00 87.00 101 HIS A N 1
ATOM 723 C CA . HIS A 1 101 ? -13.467 12.273 26.064 1.00 87.00 101 HIS A CA 1
ATOM 724 C C . HIS A 1 101 ? -14.025 11.905 27.439 1.00 87.00 101 HIS A C 1
ATOM 726 O O . HIS A 1 101 ? -15.239 11.933 27.635 1.00 87.00 101 HIS A O 1
ATOM 732 N N . ASP A 1 102 ? -13.145 11.586 28.388 1.00 85.31 102 ASP A N 1
ATOM 733 C CA . ASP A 1 102 ? -13.525 11.189 29.753 1.00 85.31 102 ASP A CA 1
ATOM 734 C C . ASP A 1 102 ? -13.662 12.377 30.726 1.00 85.31 102 ASP A C 1
ATOM 736 O O . ASP A 1 102 ? -14.064 12.199 31.873 1.00 85.31 102 ASP A O 1
ATOM 740 N N . GLY A 1 103 ? -13.351 13.595 30.270 1.00 84.31 103 GLY A N 1
ATOM 741 C CA . GLY A 1 103 ? -13.305 14.808 31.093 1.00 84.31 103 GLY A CA 1
ATOM 742 C C . GLY A 1 103 ? -11.886 15.323 31.347 1.00 84.31 103 GLY A C 1
ATOM 743 O O . GLY A 1 103 ? -11.729 16.494 31.678 1.00 84.31 103 GLY A O 1
ATOM 744 N N . TYR A 1 104 ? -10.865 14.491 31.129 1.00 88.06 104 TYR A N 1
ATOM 745 C CA . TYR A 1 104 ? -9.454 14.830 31.320 1.00 88.06 104 TYR A CA 1
ATOM 746 C C . TYR A 1 104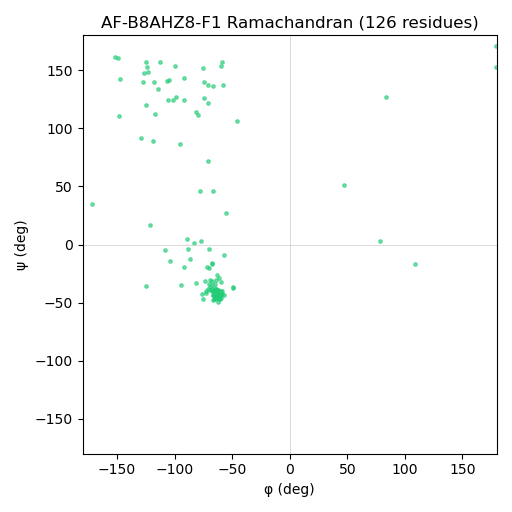 ? -8.612 14.591 30.056 1.00 88.06 104 TYR A C 1
ATOM 748 O O . TYR A 1 104 ? -7.685 15.348 29.772 1.00 88.06 104 TYR A O 1
ATOM 756 N N . SER A 1 105 ? -8.920 13.543 29.284 1.00 87.00 105 SER A N 1
ATOM 757 C CA . SER A 1 105 ? -8.157 13.129 28.106 1.00 87.00 105 SER A CA 1
ATOM 758 C C . SER A 1 105 ? -9.024 12.464 27.031 1.00 87.00 105 SER A C 1
ATOM 760 O O . SER A 1 105 ? -10.128 11.979 27.286 1.00 87.00 105 SER A O 1
ATOM 762 N N . ILE A 1 106 ? -8.506 12.423 25.799 1.00 88.19 106 ILE A N 1
ATOM 763 C CA . ILE A 1 106 ? -9.095 11.630 24.716 1.00 88.19 106 ILE A CA 1
ATOM 764 C C . ILE A 1 106 ? -8.632 10.184 24.874 1.00 88.19 106 ILE A C 1
ATOM 766 O O . ILE A 1 106 ? -7.451 9.872 24.712 1.00 88.19 106 ILE A O 1
ATOM 770 N N . LYS A 1 107 ? -9.575 9.295 25.159 1.00 88.62 107 LYS A N 1
ATOM 771 C CA . LYS A 1 107 ? -9.359 7.851 25.232 1.00 88.62 107 LYS A CA 1
ATOM 772 C C . LYS A 1 107 ? -9.646 7.224 23.868 1.00 88.62 107 LYS A C 1
ATOM 774 O O . LYS A 1 107 ? -10.549 7.661 23.152 1.00 88.62 107 LYS A O 1
ATOM 779 N N . ARG A 1 108 ? -8.859 6.210 23.511 1.00 88.44 108 ARG A N 1
ATOM 780 C CA . ARG A 1 108 ? -8.980 5.436 22.271 1.00 88.44 108 ARG A CA 1
ATOM 781 C C . ARG A 1 108 ? -9.092 3.966 22.645 1.00 88.44 108 ARG A C 1
ATOM 783 O O . ARG A 1 108 ? -8.190 3.448 23.297 1.00 88.44 108 ARG A O 1
ATOM 790 N N . GLU A 1 109 ? -10.194 3.336 22.270 1.00 87.50 109 GLU A N 1
ATOM 791 C CA . GLU A 1 109 ? -10.519 1.978 22.698 1.00 87.50 109 GLU A CA 1
ATOM 792 C C . GLU A 1 109 ? -11.299 1.252 21.602 1.00 87.50 109 GLU A C 1
ATOM 794 O O . GLU A 1 109 ? -12.094 1.865 20.892 1.00 87.50 109 GLU A O 1
ATOM 799 N N . ALA A 1 110 ? -11.031 -0.040 21.423 1.00 87.62 110 ALA A N 1
ATOM 800 C CA . ALA A 1 110 ? -11.679 -0.852 20.403 1.00 87.62 110 ALA A CA 1
ATOM 801 C C . ALA A 1 110 ? -12.778 -1.698 21.045 1.00 87.62 110 ALA A C 1
ATOM 803 O O . ALA A 1 110 ? -12.515 -2.464 21.969 1.00 87.62 110 ALA A O 1
ATOM 804 N N . PHE A 1 111 ? -13.995 -1.569 20.530 1.00 87.25 111 PHE A N 1
ATOM 805 C CA . PHE A 1 111 ? -15.156 -2.328 20.980 1.00 87.25 111 PHE A CA 1
ATOM 806 C C . PHE A 1 111 ? -15.613 -3.274 19.889 1.00 87.25 111 PHE A C 1
ATOM 808 O O . PHE A 1 111 ? -15.354 -3.056 18.710 1.00 87.25 111 PHE A O 1
ATOM 815 N N . ARG A 1 112 ? -16.324 -4.322 20.276 1.00 86.00 112 ARG A N 1
ATOM 816 C CA . ARG A 1 112 ? -16.971 -5.201 19.314 1.00 86.00 112 ARG A CA 1
ATOM 817 C C . ARG A 1 112 ? -18.207 -4.520 18.734 1.00 86.00 112 ARG A C 1
ATOM 819 O O . ARG A 1 112 ? -18.944 -3.849 19.457 1.00 86.00 112 ARG A O 1
ATOM 826 N N . GLU A 1 113 ? -18.431 -4.680 17.435 1.00 83.44 113 GLU A N 1
ATOM 827 C CA . GLU A 1 113 ? -19.539 -4.013 16.739 1.00 83.44 113 GLU A CA 1
ATOM 828 C C . GLU A 1 113 ? -20.913 -4.399 17.323 1.00 83.44 113 GLU A C 1
ATOM 830 O O . GLU A 1 113 ? -21.808 -3.563 17.433 1.00 83.44 113 GLU A O 1
ATOM 835 N N . ASP A 1 114 ? -21.058 -5.633 17.815 1.00 86.88 114 ASP A N 1
ATOM 836 C CA . ASP A 1 114 ? -22.276 -6.141 18.451 1.00 86.88 114 ASP A CA 1
ATOM 837 C C . ASP A 1 114 ? -22.552 -5.554 19.849 1.00 86.88 114 ASP A C 1
ATOM 839 O O . ASP A 1 114 ? -23.701 -5.572 20.310 1.00 86.88 114 ASP A O 1
ATOM 843 N N . GLU A 1 115 ? -21.540 -4.986 20.511 1.00 86.31 115 GLU A N 1
ATOM 844 C CA . GLU A 1 115 ? -21.664 -4.340 21.826 1.00 86.31 115 GLU A CA 1
ATOM 845 C C . GLU A 1 115 ? -22.082 -2.865 21.738 1.00 86.31 115 GLU A C 1
ATOM 847 O O . GLU A 1 115 ? -22.466 -2.261 22.749 1.00 86.31 115 GLU A O 1
ATOM 852 N N . LEU A 1 116 ? -22.039 -2.287 20.539 1.00 85.69 116 LEU A N 1
ATOM 853 C CA . LEU A 1 116 ? -22.351 -0.890 20.283 1.00 85.69 116 LEU A CA 1
ATOM 854 C C . LEU A 1 116 ? -23.774 -0.721 19.739 1.00 85.69 116 LEU A C 1
ATOM 856 O O . LEU A 1 116 ? -24.362 -1.615 19.131 1.00 85.69 116 LEU A O 1
ATOM 860 N N . GLN A 1 117 ? -24.347 0.452 19.988 1.00 85.69 117 GLN A N 1
ATOM 861 C CA . GLN A 1 117 ? -25.600 0.899 19.389 1.00 85.69 117 GLN A CA 1
ATOM 862 C C . GLN A 1 117 ? -25.409 2.287 18.758 1.00 85.69 117 GLN A C 1
ATOM 864 O O . GLN A 1 117 ? -24.733 3.129 19.365 1.00 85.69 117 GLN A O 1
ATOM 869 N N . PRO A 1 118 ? -25.996 2.554 17.577 1.00 81.25 118 PRO A N 1
ATOM 870 C CA . PRO A 1 118 ? -25.947 3.874 16.956 1.00 81.25 118 PRO A CA 1
ATOM 871 C C . PRO A 1 118 ? -26.535 4.946 17.882 1.00 81.25 118 PRO A C 1
ATOM 873 O O . PRO A 1 118 ? -27.552 4.733 18.543 1.00 81.25 118 PRO A O 1
ATOM 876 N N . GLY A 1 119 ? -25.883 6.103 17.959 1.00 71.19 119 GLY A N 1
ATOM 877 C CA . GLY A 1 119 ? -26.396 7.276 18.654 1.00 71.19 119 GLY A CA 1
ATOM 878 C C . GLY A 1 119 ? -27.504 7.963 17.850 1.00 71.19 119 GLY A C 1
ATOM 879 O O . GLY A 1 119 ? -27.499 7.947 16.622 1.00 71.19 119 GLY A O 1
ATOM 880 N N . ASP A 1 120 ? -28.426 8.637 18.542 1.00 68.31 120 ASP A N 1
ATOM 881 C CA . ASP A 1 120 ? -29.601 9.307 17.946 1.00 68.31 120 ASP A CA 1
ATOM 882 C C . ASP A 1 120 ? -29.284 10.374 16.868 1.00 68.31 120 ASP A C 1
ATOM 884 O O . ASP A 1 120 ? -30.193 10.882 16.213 1.00 68.31 120 ASP A O 1
ATOM 888 N N . GLY A 1 121 ? -28.012 10.746 16.671 1.00 56.00 121 GLY A N 1
ATOM 889 C CA . GLY A 1 121 ? -27.578 11.781 15.723 1.00 56.00 121 GLY A CA 1
ATOM 890 C C . GLY A 1 121 ? -27.711 11.406 14.241 1.00 56.00 121 GLY A C 1
ATOM 891 O O . GLY A 1 121 ? -27.797 12.300 13.398 1.00 56.00 121 GLY A O 1
ATOM 892 N N . GLN A 1 122 ? -27.793 10.113 13.912 1.00 52.19 122 GLN A N 1
ATOM 893 C CA . GLN A 1 122 ? -27.933 9.631 12.530 1.00 52.19 122 GLN A CA 1
ATOM 894 C C . GLN A 1 122 ? -29.295 9.996 11.903 1.00 52.19 122 GLN A C 1
ATOM 896 O O . GLN A 1 122 ? -29.364 10.323 10.721 1.00 52.19 122 GLN A O 1
ATOM 901 N N . HIS A 1 123 ? -30.378 10.082 12.687 1.00 45.91 123 HIS A N 1
ATOM 902 C CA . HIS A 1 123 ? -31.730 10.293 12.139 1.00 45.91 123 HIS A CA 1
ATOM 903 C C . HIS A 1 123 ? -31.978 11.699 11.549 1.00 45.91 123 HIS A C 1
ATOM 905 O O . HIS A 1 123 ? -33.058 11.967 11.021 1.00 45.91 123 HIS A O 1
ATOM 911 N N . LYS A 1 124 ? -31.010 12.623 11.649 1.00 44.47 124 LYS A N 1
ATOM 912 C CA . LYS A 1 124 ? -31.172 14.018 11.206 1.00 44.47 124 LYS A CA 1
ATOM 913 C C . LYS A 1 124 ? -30.485 14.358 9.878 1.00 44.47 124 LYS A C 1
ATOM 915 O O . LYS A 1 124 ? -30.806 15.406 9.328 1.00 44.47 124 LYS A O 1
ATOM 920 N N . ARG A 1 125 ? -29.576 13.520 9.354 1.00 48.06 125 ARG A N 1
ATOM 921 C CA . ARG A 1 125 ? -28.910 13.766 8.052 1.00 48.06 125 ARG A CA 1
ATOM 922 C C . ARG A 1 125 ? -29.617 13.129 6.856 1.00 48.06 125 ARG A C 1
ATOM 924 O O . ARG A 1 125 ? -29.455 13.644 5.760 1.00 48.06 125 ARG A O 1
ATOM 931 N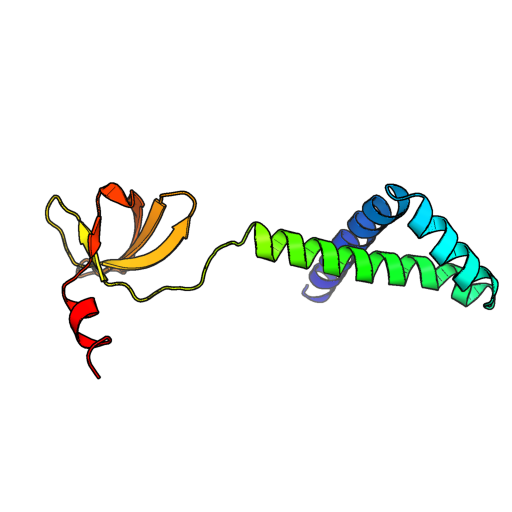 N . ASP A 1 126 ? -30.470 12.131 7.074 1.00 47.22 126 ASP A N 1
ATOM 932 C CA . ASP A 1 126 ? -31.219 11.469 5.991 1.00 47.22 126 ASP A CA 1
ATOM 933 C C . ASP A 1 126 ? -32.580 12.129 5.676 1.00 47.22 126 ASP A C 1
ATOM 935 O O . ASP A 1 126 ? -33.356 11.615 4.873 1.00 47.22 126 ASP A O 1
ATOM 939 N N . LYS A 1 127 ? -32.908 13.266 6.313 1.00 43.06 127 LYS A N 1
ATOM 940 C CA . LYS A 1 127 ? -34.187 13.990 6.140 1.00 43.06 127 LYS A CA 1
ATOM 941 C C . LYS A 1 127 ? -34.051 15.443 5.653 1.00 43.06 127 LYS A C 1
ATOM 943 O O . LYS A 1 127 ? -35.010 16.201 5.800 1.00 43.06 127 LYS A O 1
ATOM 948 N N . ALA A 1 128 ? -32.905 15.840 5.102 1.00 39.31 128 ALA A N 1
ATOM 949 C CA . ALA A 1 128 ? -32.699 17.177 4.535 1.00 39.31 128 ALA A CA 1
ATOM 950 C C . ALA A 1 128 ? -32.383 17.107 3.040 1.00 39.31 128 ALA A C 1
ATOM 952 O O . ALA A 1 128 ? -31.548 16.254 2.668 1.00 39.31 128 ALA A O 1
#